Protein AF-A0A655J4J3-F1 (afdb_monomer_lite)

Structure (mmCIF, N/CA/C/O backbone):
data_AF-A0A655J4J3-F1
#
_entry.id   AF-A0A655J4J3-F1
#
loop_
_atom_site.group_PDB
_atom_site.id
_atom_site.type_symbol
_atom_site.label_atom_id
_atom_site.label_alt_id
_atom_site.label_comp_id
_atom_site.label_asym_id
_atom_site.label_entity_id
_atom_site.label_seq_id
_atom_site.pdbx_PDB_ins_code
_atom_site.Cartn_x
_atom_site.Cartn_y
_atom_site.Cartn_z
_atom_site.occupancy
_atom_site.B_iso_or_equiv
_atom_site.auth_seq_id
_atom_site.auth_comp_id
_atom_site.auth_asym_id
_atom_site.auth_atom_id
_atom_site.pdbx_PDB_model_num
ATOM 1 N N . MET A 1 1 ? -16.912 3.914 23.062 1.00 58.91 1 MET A N 1
ATOM 2 C CA . MET A 1 1 ? -16.804 4.926 21.988 1.00 58.91 1 MET A CA 1
ATOM 3 C C . MET A 1 1 ? -15.502 4.890 21.168 1.00 58.91 1 MET A C 1
ATOM 5 O O . MET A 1 1 ? -15.472 5.541 20.141 1.00 58.91 1 MET A O 1
ATOM 9 N N . ILE A 1 2 ? -14.465 4.099 21.510 1.00 70.00 2 ILE A N 1
ATOM 10 C CA . ILE A 1 2 ? -13.183 4.092 20.750 1.00 70.00 2 ILE A CA 1
ATOM 11 C C . ILE A 1 2 ? -13.046 2.900 19.771 1.00 70.00 2 ILE A C 1
ATOM 13 O O . ILE A 1 2 ? -12.359 2.979 18.756 1.00 70.00 2 ILE A O 1
ATOM 17 N N . LYS A 1 3 ? -13.753 1.795 20.040 1.00 63.75 3 LYS A N 1
ATOM 18 C CA . LYS A 1 3 ? -13.700 0.551 19.249 1.00 63.75 3 LYS A CA 1
ATOM 19 C C . LYS A 1 3 ? -13.948 0.720 17.732 1.00 63.75 3 LYS A C 1
ATOM 21 O O . LYS A 1 3 ? -13.160 0.152 16.983 1.00 63.75 3 LYS A O 1
ATOM 26 N N . PRO A 1 4 ? -14.935 1.507 17.249 1.00 72.19 4 PRO A N 1
ATOM 27 C CA . PRO A 1 4 ? -15.119 1.695 15.805 1.00 72.19 4 PRO A CA 1
ATOM 28 C C . PRO A 1 4 ? -13.999 2.533 15.166 1.00 72.19 4 PRO A C 1
ATOM 30 O O . PRO A 1 4 ? -13.558 2.220 14.065 1.00 72.19 4 PRO A O 1
ATOM 33 N N . ALA A 1 5 ? -13.467 3.536 15.874 1.00 79.06 5 ALA A N 1
ATOM 34 C CA . ALA A 1 5 ? -12.387 4.382 15.363 1.00 79.06 5 ALA A CA 1
ATOM 35 C C . ALA A 1 5 ? -11.058 3.618 15.211 1.00 79.06 5 ALA A C 1
ATOM 37 O O . ALA A 1 5 ? -10.364 3.779 14.210 1.00 79.06 5 ALA A O 1
ATOM 38 N N . ILE A 1 6 ? -10.723 2.741 16.166 1.00 80.50 6 ILE A N 1
ATOM 39 C CA . ILE A 1 6 ? -9.504 1.915 16.103 1.00 80.50 6 ILE A CA 1
ATOM 40 C C . ILE A 1 6 ? -9.551 0.932 14.928 1.00 80.50 6 ILE A C 1
ATOM 42 O O . ILE A 1 6 ? -8.535 0.721 14.275 1.00 80.50 6 ILE A O 1
ATOM 46 N N . VAL A 1 7 ? -10.717 0.351 14.633 1.00 76.62 7 VAL A N 1
ATOM 47 C CA . VAL A 1 7 ? -10.876 -0.582 13.505 1.00 76.62 7 VAL A CA 1
ATOM 48 C C . VAL A 1 7 ? -10.664 0.130 12.169 1.00 76.62 7 VAL A C 1
ATOM 50 O O . VAL A 1 7 ? -9.947 -0.382 11.311 1.00 76.62 7 VAL A O 1
ATOM 53 N N . VAL A 1 8 ? -11.225 1.334 12.014 1.00 79.81 8 VAL A N 1
ATOM 54 C CA . VAL A 1 8 ? -11.016 2.164 10.819 1.00 79.81 8 VAL A CA 1
ATOM 55 C C . VAL A 1 8 ? -9.540 2.558 10.683 1.00 79.81 8 VAL A C 1
ATOM 57 O O . VAL A 1 8 ? -8.964 2.415 9.606 1.00 79.81 8 VAL A O 1
ATOM 60 N N . ALA A 1 9 ? -8.896 2.979 11.777 1.00 85.12 9 ALA A N 1
ATOM 61 C CA . ALA A 1 9 ? -7.473 3.316 11.784 1.00 85.12 9 ALA A CA 1
ATOM 62 C C . ALA A 1 9 ? -6.583 2.115 11.416 1.00 85.12 9 ALA A C 1
ATOM 64 O O . ALA A 1 9 ? -5.646 2.267 10.634 1.00 85.12 9 ALA A O 1
ATOM 65 N N . LEU A 1 10 ? -6.891 0.921 11.933 1.00 83.31 10 LEU A N 1
ATOM 66 C CA . LEU A 1 10 ? -6.179 -0.313 11.597 1.00 83.31 10 LEU A CA 1
ATOM 67 C C . LEU A 1 10 ? -6.330 -0.669 10.120 1.00 83.31 10 LEU A C 1
ATOM 69 O O . LEU A 1 10 ? -5.322 -0.931 9.475 1.00 83.31 10 LEU A O 1
ATOM 73 N N . LEU A 1 11 ? -7.547 -0.616 9.570 1.00 82.25 11 LEU A N 1
ATOM 74 C CA . LEU A 1 11 ? -7.784 -0.871 8.148 1.00 82.25 11 LEU A CA 1
ATOM 75 C C . LEU A 1 11 ? -6.924 0.053 7.281 1.00 82.25 11 LEU A C 1
ATOM 77 O O . LEU A 1 11 ? -6.124 -0.425 6.481 1.00 82.25 11 LEU A O 1
ATOM 81 N N . PHE A 1 12 ? -7.050 1.369 7.461 1.00 83.31 12 PHE A N 1
ATOM 82 C CA . PHE A 1 12 ? -6.302 2.324 6.646 1.00 83.31 12 PHE A CA 1
ATOM 83 C C . PHE A 1 12 ? -4.792 2.149 6.793 1.00 83.31 12 PHE A C 1
ATOM 85 O O . PHE A 1 12 ? -4.083 2.162 5.790 1.00 83.31 12 PHE A O 1
ATOM 92 N N . ARG A 1 13 ? -4.297 1.903 8.011 1.00 86.00 13 ARG A N 1
ATOM 93 C CA . ARG A 1 13 ? -2.869 1.680 8.261 1.00 86.00 13 ARG A CA 1
ATOM 94 C C . ARG A 1 13 ? -2.360 0.389 7.622 1.00 86.00 13 ARG A C 1
ATOM 96 O O . ARG A 1 13 ? -1.256 0.384 7.092 1.00 86.00 13 ARG A O 1
ATOM 103 N N . THR A 1 14 ? -3.142 -0.690 7.646 1.00 84.81 14 THR A N 1
ATOM 104 C CA . THR A 1 14 ? -2.787 -1.956 6.990 1.00 84.81 14 THR A CA 1
ATOM 105 C C . THR A 1 14 ? -2.774 -1.809 5.469 1.00 84.81 14 THR A C 1
ATOM 107 O O . THR A 1 14 ? -1.855 -2.307 4.822 1.00 84.81 14 THR A O 1
ATOM 110 N N . LEU A 1 15 ? -3.749 -1.101 4.891 1.00 84.44 15 LEU A N 1
ATOM 111 C CA . LEU A 1 15 ? -3.801 -0.858 3.447 1.00 84.44 15 LEU A CA 1
ATOM 112 C C . LEU A 1 15 ? -2.651 0.039 2.964 1.00 84.44 15 LEU A C 1
ATOM 114 O O . LEU A 1 15 ? -2.038 -0.254 1.936 1.00 84.44 15 LEU A O 1
ATOM 118 N N . ASP A 1 16 ? -2.341 1.093 3.718 1.00 83.31 16 ASP A N 1
ATOM 119 C CA . ASP A 1 16 ? -1.209 1.994 3.476 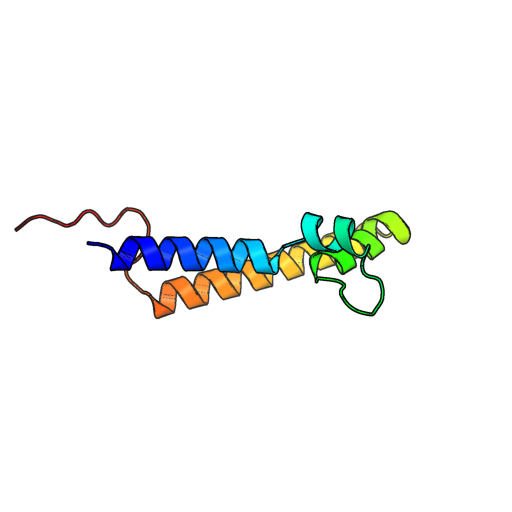1.00 83.31 16 ASP A CA 1
ATOM 120 C C . ASP A 1 16 ? 0.130 1.245 3.557 1.00 83.31 16 ASP A C 1
ATOM 122 O O . ASP A 1 16 ? 0.933 1.281 2.624 1.00 83.31 16 ASP A O 1
ATOM 126 N N . ALA A 1 17 ? 0.325 0.451 4.615 1.00 84.75 17 ALA A N 1
ATOM 127 C CA . ALA A 1 17 ? 1.534 -0.346 4.800 1.00 84.75 17 ALA A CA 1
ATOM 128 C C . ALA A 1 17 ? 1.732 -1.402 3.698 1.00 84.75 17 ALA A C 1
ATOM 130 O O . ALA A 1 17 ? 2.861 -1.636 3.277 1.00 84.75 17 ALA A O 1
ATOM 131 N N . PHE A 1 18 ? 0.660 -2.026 3.195 1.00 81.06 18 PHE A N 1
ATOM 132 C CA . PHE A 1 18 ? 0.759 -3.023 2.122 1.00 81.06 18 PHE A CA 1
ATOM 133 C C . PHE A 1 18 ? 1.227 -2.414 0.792 1.00 81.06 18 PHE A C 1
ATOM 135 O O . PHE A 1 18 ? 1.954 -3.052 0.032 1.00 81.06 18 PHE A O 1
ATOM 142 N N . ARG A 1 19 ? 0.830 -1.167 0.512 1.00 82.69 19 ARG A N 1
ATOM 143 C CA . ARG A 1 19 ? 1.193 -0.447 -0.718 1.00 82.69 19 ARG A CA 1
ATOM 144 C C . ARG A 1 19 ? 2.441 0.419 -0.566 1.00 82.69 19 ARG A C 1
ATOM 146 O O . ARG A 1 19 ? 2.780 1.124 -1.518 1.00 82.69 19 ARG A O 1
ATOM 153 N N . ILE A 1 20 ? 3.124 0.366 0.578 1.00 82.12 20 ILE A N 1
ATOM 154 C CA . ILE A 1 20 ? 4.218 1.280 0.893 1.00 82.12 20 ILE A CA 1
ATOM 155 C C . ILE A 1 20 ? 5.331 1.190 -0.160 1.00 82.12 20 ILE A C 1
ATOM 157 O O . ILE A 1 20 ? 5.924 0.136 -0.412 1.00 82.12 20 ILE A O 1
ATOM 161 N N . PHE A 1 21 ? 5.572 2.318 -0.818 1.00 75.75 21 PHE A N 1
ATOM 162 C CA . PHE A 1 21 ? 6.568 2.470 -1.873 1.00 75.75 21 PHE A CA 1
ATOM 163 C C . PHE A 1 21 ? 7.655 3.437 -1.414 1.00 75.75 21 PHE A C 1
ATOM 165 O O . PHE A 1 21 ? 8.820 3.050 -1.328 1.00 75.75 21 PHE A O 1
ATOM 172 N N . ASP A 1 22 ? 7.254 4.648 -1.018 1.00 74.25 22 ASP A N 1
ATOM 173 C CA . ASP A 1 22 ? 8.157 5.753 -0.698 1.00 74.25 22 ASP A CA 1
ATOM 174 C C . ASP A 1 22 ? 9.201 5.392 0.354 1.00 74.25 22 ASP A C 1
ATOM 176 O O . ASP A 1 22 ? 10.397 5.540 0.120 1.00 74.25 22 ASP A O 1
ATOM 180 N N . ASN A 1 23 ? 8.769 4.859 1.499 1.00 76.75 23 ASN A N 1
ATOM 181 C CA . ASN A 1 23 ? 9.679 4.618 2.615 1.00 76.75 23 ASN A CA 1
ATOM 182 C C . ASN A 1 23 ? 10.769 3.589 2.265 1.00 76.75 23 ASN A C 1
ATOM 184 O O . ASN A 1 23 ? 11.945 3.797 2.545 1.00 76.75 23 ASN A O 1
ATOM 188 N N . ILE A 1 24 ? 10.395 2.486 1.609 1.00 77.19 24 ILE A N 1
ATOM 189 C CA . ILE A 1 24 ? 11.343 1.419 1.256 1.00 77.19 24 ILE A CA 1
ATOM 190 C C . ILE A 1 24 ? 12.267 1.873 0.122 1.00 77.19 24 ILE A C 1
ATOM 192 O O . ILE A 1 24 ? 13.470 1.594 0.162 1.00 77.19 24 ILE A O 1
ATOM 196 N N . TYR A 1 25 ? 11.723 2.601 -0.858 1.00 73.88 25 TYR A N 1
ATOM 197 C CA . TYR A 1 25 ? 12.485 3.126 -1.984 1.00 73.88 25 TYR A CA 1
ATOM 198 C C . TYR A 1 25 ? 13.526 4.158 -1.530 1.00 73.88 25 TYR A C 1
ATOM 200 O O . TYR A 1 25 ? 14.684 4.058 -1.922 1.00 73.88 25 TYR A O 1
ATOM 208 N N . VAL A 1 26 ? 13.159 5.082 -0.636 1.00 77.94 26 VAL A N 1
ATOM 209 C CA . VAL A 1 26 ? 14.074 6.103 -0.099 1.00 77.94 26 VAL A CA 1
ATOM 210 C C . VAL A 1 26 ? 15.150 5.500 0.808 1.00 77.94 26 VAL A C 1
ATOM 212 O O . VAL A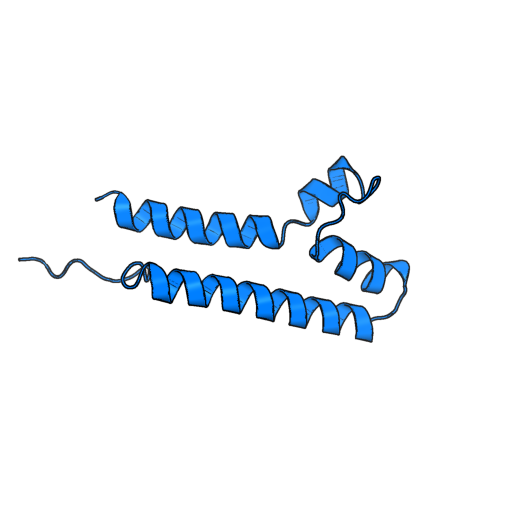 1 26 ? 16.310 5.887 0.709 1.00 77.94 26 VAL A O 1
ATOM 215 N N . LEU A 1 27 ? 14.792 4.559 1.689 1.00 78.62 27 LEU A N 1
ATOM 216 C CA . LEU A 1 27 ? 15.733 4.006 2.673 1.00 78.62 27 LEU A CA 1
ATOM 217 C C . LEU A 1 27 ? 16.716 2.996 2.079 1.00 78.62 27 LEU A C 1
ATOM 219 O O . LEU A 1 27 ? 17.866 2.936 2.503 1.00 78.62 27 LEU A O 1
ATOM 223 N N . THR A 1 28 ? 16.255 2.152 1.155 1.00 77.88 28 THR A N 1
ATOM 224 C CA . THR A 1 28 ? 17.043 0.995 0.690 1.00 77.88 28 THR A CA 1
ATOM 225 C C . THR A 1 28 ?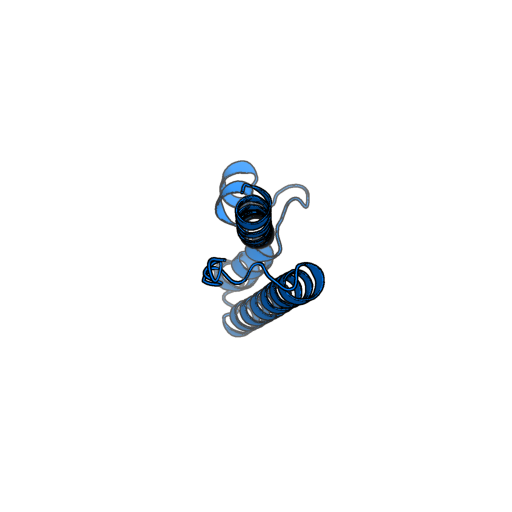 17.064 0.830 -0.822 1.00 77.88 28 THR A C 1
ATOM 227 O O . THR A 1 28 ? 17.837 0.017 -1.326 1.00 77.88 28 THR A O 1
ATOM 230 N N . GLY A 1 29 ? 16.193 1.530 -1.557 1.00 69.38 29 GLY A N 1
ATOM 231 C CA . GLY A 1 29 ? 16.009 1.324 -2.995 1.00 69.38 29 GLY A CA 1
ATOM 232 C C . GLY A 1 29 ? 15.601 -0.105 -3.380 1.00 69.38 29 GLY A C 1
ATOM 233 O O . GLY A 1 29 ? 15.701 -0.456 -4.552 1.00 69.38 29 GLY A O 1
ATOM 234 N N . GLY A 1 3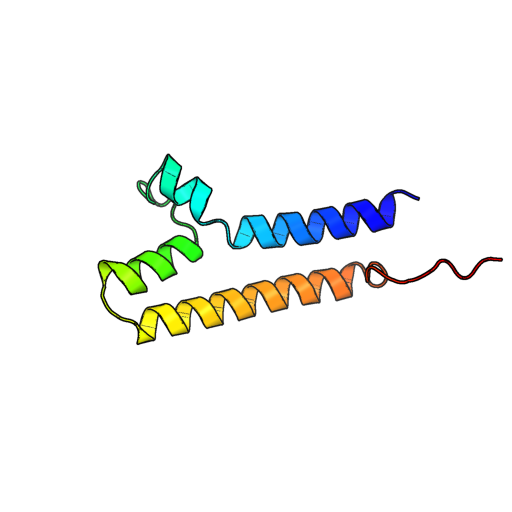0 ? 15.191 -0.946 -2.417 1.00 71.31 30 GLY A N 1
ATOM 235 C CA . GLY A 1 30 ? 14.942 -2.380 -2.615 1.00 71.31 30 GLY A CA 1
ATOM 236 C C . GLY A 1 30 ? 16.179 -3.294 -2.511 1.00 71.31 30 GLY A C 1
ATOM 237 O O . GLY A 1 30 ? 16.079 -4.478 -2.829 1.00 71.31 30 GLY A O 1
ATOM 238 N N . SER A 1 31 ? 17.336 -2.786 -2.070 1.00 66.44 31 SER A N 1
ATOM 239 C CA . SER A 1 31 ? 18.579 -3.563 -1.900 1.00 66.44 31 SER A CA 1
ATOM 240 C C . SER A 1 31 ? 18.517 -4.535 -0.712 1.00 66.44 31 SER A C 1
ATOM 242 O O . SER A 1 31 ? 18.010 -4.159 0.332 1.00 66.44 31 SER A O 1
ATOM 244 N N . ASN A 1 32 ? 19.092 -5.743 -0.822 1.00 69.38 32 ASN A N 1
ATOM 245 C CA . ASN A 1 32 ? 18.993 -6.855 0.155 1.00 69.38 32 ASN A CA 1
ATOM 246 C C . ASN A 1 32 ? 17.593 -7.499 0.297 1.00 69.38 32 ASN A C 1
ATOM 248 O O . ASN A 1 32 ? 17.199 -7.886 1.393 1.00 69.38 32 ASN A O 1
ATOM 252 N N . ASN A 1 33 ? 16.843 -7.669 -0.801 1.00 69.12 33 ASN A N 1
ATOM 253 C CA . ASN A 1 33 ? 15.508 -8.304 -0.795 1.00 69.12 33 ASN A CA 1
ATOM 254 C C . ASN A 1 33 ? 14.444 -7.591 0.072 1.00 69.12 33 ASN A C 1
ATOM 256 O O . ASN A 1 33 ? 13.418 -8.178 0.402 1.00 69.12 33 ASN A O 1
ATOM 260 N N . THR A 1 34 ? 14.625 -6.310 0.397 1.00 76.94 34 THR A N 1
ATOM 261 C CA . THR A 1 34 ? 13.628 -5.487 1.115 1.00 76.94 34 THR A CA 1
ATOM 262 C C . THR A 1 34 ? 12.540 -4.902 0.214 1.00 76.94 34 THR A C 1
ATOM 264 O O . THR A 1 34 ? 11.733 -4.103 0.679 1.00 76.94 34 THR A O 1
ATOM 267 N N . GLY A 1 35 ? 12.500 -5.256 -1.074 1.00 68.94 35 GLY A N 1
ATOM 268 C CA . GLY A 1 35 ? 11.519 -4.722 -2.020 1.00 68.94 35 GLY A CA 1
ATOM 269 C C . GLY A 1 35 ? 10.074 -5.067 -1.641 1.00 68.94 35 GLY A C 1
ATOM 270 O O . GLY A 1 35 ? 9.742 -6.229 -1.417 1.00 68.94 35 GLY A O 1
ATOM 271 N N . SER A 1 36 ? 9.193 -4.063 -1.604 1.00 77.94 36 SER A N 1
ATOM 272 C CA . SER A 1 36 ? 7.746 -4.283 -1.502 1.00 77.94 36 SER A CA 1
ATOM 273 C C . SER A 1 36 ? 7.127 -4.642 -2.850 1.00 77.94 36 SER A C 1
ATOM 275 O O . SER A 1 36 ? 7.720 -4.439 -3.912 1.00 77.94 36 SER A O 1
ATOM 277 N N . VAL A 1 37 ? 5.876 -5.112 -2.818 1.00 74.50 37 VAL A N 1
ATOM 278 C CA . VAL A 1 37 ? 5.088 -5.390 -4.031 1.00 74.50 37 VAL A CA 1
ATOM 279 C C . VAL A 1 37 ? 4.994 -4.145 -4.932 1.00 74.50 37 VAL A C 1
ATOM 281 O O . VAL A 1 37 ? 5.038 -4.258 -6.156 1.00 74.50 37 VAL A O 1
ATOM 284 N N . SER A 1 38 ? 4.966 -2.946 -4.338 1.00 74.62 38 SER A N 1
ATOM 285 C CA . SER A 1 38 ? 4.992 -1.673 -5.069 1.00 74.62 38 SER A CA 1
ATOM 286 C C . SER A 1 38 ? 6.336 -1.390 -5.761 1.00 74.62 38 SER A C 1
ATOM 288 O O . SER A 1 38 ? 6.341 -0.855 -6.868 1.00 74.62 38 SER A O 1
ATOM 290 N N . ILE A 1 39 ? 7.473 -1.782 -5.168 1.00 77.50 39 ILE A N 1
ATOM 291 C CA . ILE A 1 39 ? 8.802 -1.666 -5.806 1.00 77.50 39 ILE A CA 1
ATOM 292 C C . ILE A 1 39 ? 8.919 -2.606 -7.005 1.00 77.50 39 ILE A C 1
ATOM 294 O O . ILE A 1 39 ? 9.458 -2.212 -8.036 1.00 77.50 39 ILE A O 1
ATOM 298 N N . LEU A 1 40 ? 8.354 -3.813 -6.918 1.00 71.88 40 LEU A N 1
ATOM 299 C CA . LEU A 1 40 ? 8.342 -4.751 -8.042 1.00 71.88 40 LEU A CA 1
ATOM 300 C C . LEU A 1 4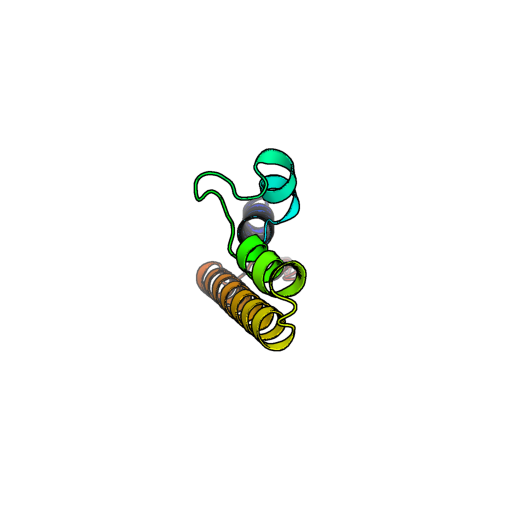0 ? 7.590 -4.175 -9.255 1.00 71.88 40 LEU A C 1
ATOM 302 O O . LEU A 1 40 ? 8.051 -4.307 -10.390 1.00 71.88 40 LEU A O 1
ATOM 306 N N . GLY A 1 41 ? 6.455 -3.508 -9.025 1.00 67.50 41 GLY A N 1
ATOM 307 C CA . GLY A 1 41 ? 5.718 -2.801 -10.076 1.00 67.50 41 GLY A CA 1
ATOM 308 C C . GLY A 1 41 ? 6.518 -1.645 -10.680 1.00 67.50 41 GLY A C 1
ATOM 309 O O . GLY A 1 41 ? 6.562 -1.505 -11.901 1.00 67.50 41 GLY A O 1
ATOM 310 N N . TYR A 1 42 ? 7.198 -0.863 -9.838 1.00 71.00 42 TYR A N 1
ATOM 311 C CA . TYR A 1 42 ? 8.042 0.252 -10.269 1.00 71.00 42 TYR A CA 1
ATOM 312 C C . TYR A 1 42 ? 9.226 -0.205 -11.128 1.00 71.00 42 TYR A C 1
ATOM 314 O O . TYR A 1 42 ? 9.451 0.348 -12.202 1.00 71.00 42 TYR A O 1
ATOM 322 N N . ASP A 1 43 ? 9.938 -1.252 -10.714 1.00 73.12 43 ASP A N 1
ATOM 323 C CA . ASP A 1 43 ? 11.088 -1.774 -11.454 1.00 73.12 43 ASP A CA 1
ATOM 324 C C . ASP A 1 43 ? 10.675 -2.319 -12.830 1.00 73.12 43 ASP A C 1
ATOM 326 O O . ASP A 1 43 ? 11.313 -2.013 -13.837 1.00 73.12 43 ASP A O 1
ATOM 330 N N . ASN A 1 44 ? 9.558 -3.044 -12.921 1.00 66.31 44 ASN A N 1
ATOM 331 C CA . ASN A 1 44 ? 9.068 -3.553 -14.207 1.00 66.31 44 ASN A CA 1
ATOM 332 C C . ASN A 1 44 ? 8.544 -2.441 -15.135 1.00 66.31 44 ASN A C 1
ATOM 334 O O . ASN A 1 44 ? 8.717 -2.523 -16.353 1.00 66.31 44 ASN A O 1
ATOM 338 N N . LEU A 1 45 ? 7.939 -1.391 -14.572 1.00 65.81 45 LEU A N 1
ATOM 339 C CA . LEU A 1 45 ? 7.387 -0.267 -15.328 1.00 65.81 45 LEU A CA 1
ATOM 340 C C . LEU A 1 45 ? 8.472 0.706 -15.813 1.00 65.81 45 LEU A C 1
ATOM 342 O O . LEU A 1 45 ? 8.487 1.067 -16.988 1.00 65.81 45 LEU A O 1
ATOM 346 N N . PHE A 1 46 ? 9.378 1.116 -14.921 1.00 66.12 46 PHE A N 1
ATOM 347 C CA . PHE A 1 46 ? 10.344 2.190 -15.169 1.00 66.12 46 PHE A CA 1
ATOM 348 C C . PHE A 1 46 ? 11.754 1.699 -15.509 1.00 66.12 46 PHE A C 1
ATOM 350 O O . PHE A 1 46 ? 12.422 2.348 -16.309 1.00 66.12 46 PHE A O 1
ATOM 357 N N . LYS A 1 47 ? 12.219 0.563 -14.964 1.00 63.03 47 LYS A N 1
ATOM 358 C CA . LYS A 1 47 ? 13.537 0.001 -15.331 1.00 63.03 47 LYS A CA 1
ATOM 359 C C . LYS A 1 47 ? 13.447 -0.942 -16.531 1.00 63.03 47 LYS A C 1
ATOM 361 O O . LYS A 1 47 ? 14.372 -0.992 -17.333 1.00 63.03 47 LYS A O 1
ATOM 366 N N . GLY A 1 48 ? 12.335 -1.665 -16.669 1.00 63.09 48 GLY A N 1
ATOM 367 C CA . GLY A 1 48 ? 12.094 -2.589 -17.782 1.00 63.09 48 GLY A CA 1
ATOM 368 C C . GLY A 1 48 ? 11.443 -1.971 -19.027 1.00 63.09 48 GLY A C 1
ATOM 369 O O . GLY A 1 48 ? 11.327 -2.668 -20.031 1.00 63.09 48 GLY A O 1
ATOM 370 N N . PHE A 1 49 ? 10.975 -0.711 -18.967 1.00 68.25 49 PHE A N 1
ATOM 371 C CA . PHE A 1 49 ? 10.132 -0.059 -19.994 1.00 68.25 49 PHE A CA 1
ATOM 372 C C . PHE A 1 49 ? 8.898 -0.884 -20.422 1.00 68.25 49 PHE A C 1
ATOM 374 O O . PHE A 1 49 ? 8.301 -0.656 -21.476 1.00 68.25 49 PHE A O 1
ATOM 381 N N . ASN A 1 50 ? 8.479 -1.848 -19.600 1.00 75.62 50 ASN A N 1
ATOM 382 C CA . ASN A 1 50 ? 7.453 -2.814 -19.955 1.00 75.62 50 ASN A CA 1
ATOM 383 C C . ASN A 1 50 ? 6.114 -2.397 -19.341 1.00 75.62 50 ASN A C 1
ATOM 385 O O . ASN A 1 50 ? 5.670 -2.904 -18.309 1.00 75.62 50 ASN A O 1
ATOM 389 N N . VAL A 1 51 ? 5.479 -1.419 -19.990 1.00 76.44 51 VAL A N 1
ATOM 390 C CA . VAL A 1 51 ? 4.247 -0.771 -19.511 1.00 76.44 51 VAL A CA 1
ATOM 391 C C . VAL A 1 51 ? 3.105 -1.776 -19.321 1.00 76.44 51 VAL A C 1
ATOM 393 O O . VAL A 1 51 ? 2.322 -1.651 -18.379 1.00 76.44 51 VAL A O 1
ATOM 396 N N . GLY A 1 52 ? 3.054 -2.820 -20.158 1.00 81.12 52 GLY A N 1
ATOM 397 C CA . GLY A 1 52 ? 2.087 -3.912 -20.028 1.00 81.12 52 GLY A CA 1
ATOM 398 C C . GLY A 1 52 ? 2.258 -4.701 -18.726 1.00 81.12 52 GLY A C 1
ATOM 399 O O . GLY A 1 52 ? 1.287 -4.902 -17.997 1.00 81.12 52 GLY A O 1
ATOM 400 N N . LEU A 1 53 ? 3.494 -5.082 -18.385 1.00 78.81 53 LEU A N 1
ATOM 401 C CA . LEU A 1 53 ? 3.789 -5.783 -17.130 1.00 78.81 53 LEU A CA 1
ATOM 402 C C . LEU A 1 53 ? 3.563 -4.889 -15.906 1.00 78.81 53 LEU A C 1
ATOM 404 O O . LEU A 1 53 ? 2.939 -5.326 -14.940 1.00 78.81 53 LEU A O 1
ATOM 408 N N . GLY A 1 54 ? 3.999 -3.627 -15.951 1.00 78.62 54 GLY A N 1
ATOM 409 C CA . GLY A 1 54 ? 3.776 -2.673 -14.858 1.00 78.62 54 GLY A CA 1
ATOM 410 C C . GLY A 1 54 ? 2.288 -2.419 -14.573 1.00 78.62 54 GLY A C 1
ATOM 411 O O . GLY A 1 54 ? 1.872 -2.356 -13.411 1.00 78.62 54 GLY A O 1
ATOM 412 N N . SER A 1 55 ? 1.461 -2.344 -15.622 1.00 80.81 55 SER A N 1
ATOM 413 C CA . SER A 1 55 ? 0.005 -2.215 -15.492 1.00 80.81 55 SER A CA 1
ATOM 414 C C . SER A 1 55 ? -0.631 -3.478 -14.898 1.00 80.81 55 SER A C 1
ATOM 416 O O . SER A 1 55 ? -1.412 -3.375 -13.950 1.00 80.81 55 SER A O 1
ATOM 418 N N . ALA A 1 56 ? -0.239 -4.670 -15.363 1.00 85.50 56 ALA A N 1
ATOM 419 C CA . ALA A 1 56 ? -0.734 -5.940 -14.826 1.00 85.50 56 ALA A CA 1
ATOM 420 C C . ALA A 1 56 ? -0.410 -6.112 -13.329 1.00 85.50 56 ALA A C 1
ATOM 422 O O . ALA A 1 56 ? -1.285 -6.483 -12.545 1.00 85.50 56 ALA A O 1
ATOM 423 N N . ILE A 1 57 ? 0.814 -5.770 -12.911 1.00 84.44 57 ILE A N 1
ATOM 424 C CA . ILE A 1 57 ? 1.224 -5.793 -11.498 1.00 84.44 57 ILE A CA 1
ATOM 425 C C . ILE A 1 57 ? 0.370 -4.823 -10.668 1.00 84.44 57 ILE A C 1
ATOM 427 O O . ILE A 1 57 ? -0.093 -5.182 -9.586 1.00 84.44 57 ILE A O 1
ATOM 431 N N . SER A 1 58 ? 0.094 -3.623 -11.186 1.00 82.56 58 SER A N 1
ATOM 432 C CA . SER A 1 58 ? -0.746 -2.630 -10.501 1.00 82.56 58 SER A CA 1
ATOM 433 C C . SER A 1 58 ? -2.181 -3.124 -10.283 1.00 82.56 58 SER A C 1
ATOM 435 O O . SER A 1 58 ? -2.739 -2.944 -9.199 1.00 82.56 58 SER A O 1
ATOM 437 N N . VAL A 1 59 ? -2.768 -3.796 -11.280 1.00 87.44 59 VAL A N 1
ATOM 438 C CA . VAL A 1 59 ? -4.104 -4.411 -11.171 1.00 87.44 59 VAL A CA 1
ATOM 439 C C . VAL A 1 59 ? -4.108 -5.546 -10.142 1.00 87.44 59 VAL A C 1
ATOM 441 O O . VAL A 1 59 ? -5.047 -5.663 -9.356 1.00 87.44 59 VAL A O 1
ATOM 444 N N . LEU A 1 60 ? -3.045 -6.351 -10.090 1.00 86.31 60 LEU A N 1
ATOM 445 C CA . LEU A 1 60 ? -2.916 -7.445 -9.126 1.00 86.31 60 LEU A CA 1
ATOM 446 C C . LEU A 1 60 ? -2.800 -6.910 -7.687 1.00 86.31 60 LEU A C 1
ATOM 448 O O . LEU A 1 60 ? -3.501 -7.387 -6.794 1.00 86.31 60 LEU A O 1
ATOM 452 N N . ILE A 1 61 ? -2.008 -5.852 -7.472 1.00 86.44 61 ILE A N 1
ATOM 453 C CA . ILE A 1 61 ? -1.924 -5.140 -6.184 1.00 86.44 61 ILE A CA 1
ATOM 454 C C . ILE A 1 61 ? -3.296 -4.594 -5.777 1.00 86.44 61 ILE A C 1
ATOM 456 O O . ILE A 1 61 ? -3.699 -4.753 -4.623 1.00 86.44 61 ILE A O 1
ATOM 460 N N . PHE A 1 62 ? -4.026 -3.976 -6.710 1.00 85.88 62 PHE A N 1
ATOM 461 C CA . PHE A 1 62 ? -5.382 -3.489 -6.461 1.00 85.88 62 PHE A CA 1
ATOM 462 C C . PHE A 1 62 ? -6.319 -4.622 -6.021 1.00 85.88 62 PHE A C 1
ATOM 464 O O . PHE A 1 62 ? -7.027 -4.474 -5.025 1.00 85.88 62 PHE A O 1
ATOM 471 N N . GLY A 1 63 ? -6.267 -5.772 -6.698 1.00 89.69 63 GLY A N 1
ATOM 472 C CA . GLY A 1 63 ? -7.018 -6.969 -6.320 1.00 89.69 63 GLY A CA 1
ATOM 473 C C . GLY A 1 63 ? -6.698 -7.446 -4.901 1.00 89.69 63 GLY A C 1
ATOM 474 O O . GLY A 1 63 ? -7.612 -7.653 -4.105 1.00 89.69 63 GLY A O 1
ATOM 475 N N . CYS A 1 64 ? -5.418 -7.547 -4.535 1.00 86.62 64 CYS A N 1
ATOM 476 C CA . CYS A 1 64 ? -5.013 -7.942 -3.181 1.00 86.62 64 CYS A CA 1
ATOM 477 C C . CYS A 1 64 ? -5.521 -6.968 -2.110 1.00 86.62 64 CYS A C 1
ATOM 479 O O . CYS A 1 64 ? -6.050 -7.391 -1.083 1.00 86.62 64 CYS A O 1
ATOM 481 N N . VAL A 1 65 ? -5.413 -5.663 -2.357 1.00 85.81 65 VAL A N 1
ATOM 482 C CA . VAL A 1 65 ? -5.914 -4.613 -1.457 1.00 85.81 65 VAL A CA 1
ATOM 483 C C . VAL A 1 65 ? -7.431 -4.706 -1.292 1.00 85.81 65 VAL A C 1
ATOM 485 O O . VAL A 1 65 ? -7.929 -4.615 -0.170 1.00 85.81 65 VAL A O 1
ATOM 488 N N . ALA A 1 66 ? -8.164 -4.949 -2.381 1.00 86.56 66 ALA A N 1
ATOM 489 C CA . ALA A 1 66 ? -9.609 -5.146 -2.347 1.00 86.56 66 ALA A CA 1
ATOM 490 C C . ALA A 1 66 ? -10.001 -6.389 -1.531 1.00 86.56 66 ALA A C 1
ATOM 492 O O . ALA A 1 66 ? -10.941 -6.328 -0.740 1.00 86.56 66 ALA A O 1
ATOM 493 N N . VAL A 1 67 ? -9.253 -7.490 -1.654 1.00 88.81 67 VAL A N 1
ATOM 494 C CA . VAL A 1 67 ? -9.459 -8.703 -0.845 1.00 88.81 67 VAL A CA 1
ATOM 495 C C . VAL A 1 67 ? -9.207 -8.428 0.639 1.00 88.81 67 VAL A C 1
ATOM 497 O O . VAL A 1 67 ? -10.026 -8.813 1.471 1.00 88.81 67 VAL A O 1
ATOM 500 N N . ILE A 1 68 ? -8.126 -7.724 0.988 1.00 84.25 68 ILE A N 1
ATOM 501 C CA . ILE A 1 68 ? -7.826 -7.354 2.381 1.00 84.25 68 ILE A CA 1
ATOM 502 C C . ILE A 1 68 ? -8.944 -6.476 2.954 1.00 84.25 68 ILE A C 1
ATOM 504 O O . ILE A 1 68 ? -9.437 -6.748 4.050 1.00 84.25 68 ILE A O 1
ATOM 508 N N . ALA A 1 69 ? -9.391 -5.469 2.200 1.00 82.94 69 ALA A N 1
ATOM 509 C CA . ALA A 1 69 ? -10.503 -4.612 2.596 1.00 82.94 69 ALA A CA 1
ATOM 510 C C . ALA A 1 69 ? -11.797 -5.418 2.789 1.00 82.94 69 ALA A C 1
ATOM 512 O O . ALA A 1 69 ? -12.479 -5.250 3.798 1.00 82.94 69 ALA A O 1
ATOM 513 N N . PHE A 1 70 ? -12.108 -6.345 1.879 1.00 85.69 70 PHE A N 1
ATOM 514 C CA . PHE A 1 70 ? -13.281 -7.211 1.978 1.00 85.69 70 PHE A CA 1
ATOM 515 C C . PHE A 1 70 ? -13.237 -8.121 3.214 1.00 85.69 70 PHE A C 1
ATOM 517 O O . PHE A 1 70 ? -14.232 -8.230 3.931 1.00 85.69 70 PHE A O 1
ATOM 524 N N . ILE A 1 71 ? -12.085 -8.735 3.508 1.00 84.69 71 ILE A N 1
ATOM 525 C CA . ILE A 1 71 ? -11.889 -9.557 4.712 1.00 84.69 71 ILE A CA 1
ATOM 526 C C . ILE A 1 71 ? -12.098 -8.714 5.969 1.00 84.69 71 ILE A C 1
ATOM 528 O O . ILE A 1 71 ? -12.817 -9.143 6.869 1.00 84.69 71 ILE A O 1
ATOM 532 N N . PHE A 1 72 ? -11.525 -7.511 6.026 1.00 79.06 72 PHE A N 1
ATOM 533 C CA . PHE A 1 72 ? -11.710 -6.604 7.158 1.00 79.06 72 PHE A CA 1
ATOM 534 C C . PHE A 1 72 ? -13.175 -6.196 7.332 1.00 79.06 72 PHE A C 1
ATOM 536 O O . PHE A 1 72 ? -13.693 -6.259 8.444 1.00 79.06 72 PHE A O 1
ATOM 543 N N . ILE A 1 73 ? -13.871 -5.832 6.253 1.00 80.06 73 ILE A N 1
ATOM 544 C CA . ILE A 1 73 ? -15.294 -5.471 6.308 1.00 80.06 73 ILE A CA 1
ATOM 545 C C . ILE A 1 73 ? -16.129 -6.658 6.791 1.00 80.06 73 ILE A C 1
ATOM 547 O O . ILE A 1 73 ? -16.990 -6.486 7.647 1.00 80.06 73 ILE A O 1
ATOM 551 N N . LYS A 1 74 ? -15.859 -7.872 6.302 1.00 79.19 74 LYS A N 1
ATOM 552 C CA . LYS A 1 74 ? -16.588 -9.080 6.706 1.00 79.19 74 LYS A CA 1
ATOM 553 C C . LYS A 1 74 ? -16.302 -9.488 8.155 1.00 79.19 74 LYS A C 1
ATOM 555 O O . LYS A 1 74 ? -17.217 -9.922 8.846 1.00 79.19 74 LYS A O 1
ATOM 560 N N . LEU A 1 75 ? -15.055 -9.362 8.609 1.00 73.88 75 LEU A N 1
ATOM 561 C CA . LEU A 1 75 ? -14.637 -9.735 9.963 1.00 73.88 75 LEU A CA 1
ATOM 562 C C . LEU A 1 75 ? -15.116 -8.722 11.008 1.00 73.88 75 LEU A C 1
ATOM 564 O O . LEU A 1 75 ? -15.530 -9.111 12.096 1.00 73.88 75 LEU A O 1
ATOM 568 N N . PHE A 1 76 ? -15.066 -7.430 10.680 1.00 72.00 76 PHE A N 1
ATOM 569 C CA . PHE A 1 76 ? -15.433 -6.362 11.605 1.00 72.00 76 PHE A CA 1
ATOM 570 C C . PHE A 1 76 ? -16.871 -5.862 11.439 1.00 72.00 76 PHE A C 1
ATOM 572 O O . PHE A 1 76 ? -17.333 -5.164 12.337 1.00 72.00 76 PHE A O 1
ATOM 579 N N . GLY A 1 77 ? -17.569 -6.230 10.353 1.00 57.22 77 GLY A N 1
ATOM 580 C CA . GLY A 1 77 ? -19.030 -6.280 10.142 1.00 57.22 77 GLY A CA 1
ATOM 581 C C . GLY A 1 77 ? -19.862 -4.999 10.313 1.00 57.22 77 GLY A C 1
ATOM 582 O O . GLY A 1 77 ? -20.959 -4.912 9.777 1.00 57.22 77 GLY A O 1
ATOM 583 N N . ALA A 1 78 ? -19.372 -4.004 11.046 1.00 52.16 78 ALA A N 1
ATOM 584 C CA . ALA A 1 78 ? -20.139 -2.875 11.569 1.00 52.16 78 ALA A CA 1
ATOM 585 C C . ALA A 1 78 ? -19.320 -1.572 11.646 1.00 52.16 78 ALA A C 1
ATOM 587 O O . ALA A 1 78 ? -19.781 -0.582 12.203 1.00 52.16 78 ALA A O 1
ATOM 588 N N . ALA A 1 79 ? -18.100 -1.552 11.101 1.00 55.34 79 ALA A N 1
ATOM 589 C CA . ALA A 1 79 ? -17.242 -0.366 11.072 1.00 55.34 79 ALA A CA 1
ATOM 590 C C . ALA A 1 79 ? -17.230 0.316 9.693 1.00 55.34 79 ALA A C 1
ATOM 592 O O . ALA A 1 79 ? -16.227 0.915 9.308 1.00 55.34 79 ALA A O 1
ATOM 593 N N . ALA A 1 80 ? -18.334 0.226 8.938 1.00 53.84 80 ALA A N 1
ATOM 594 C CA . ALA A 1 80 ? -18.561 1.167 7.849 1.00 53.84 80 ALA A CA 1
ATOM 595 C C . ALA A 1 80 ? -18.567 2.582 8.468 1.00 53.84 80 ALA A C 1
ATOM 597 O O . ALA A 1 80 ? -19.358 2.830 9.386 1.00 53.84 80 ALA A O 1
ATOM 598 N N . PRO A 1 81 ? -17.677 3.497 8.045 1.00 54.06 81 PRO A N 1
ATOM 599 C CA . PRO A 1 81 ? -17.698 4.864 8.538 1.00 54.06 81 PRO A CA 1
ATOM 600 C C . PRO A 1 81 ? -19.011 5.495 8.065 1.00 54.06 81 PRO A C 1
ATOM 602 O O . PRO A 1 81 ? -19.172 5.753 6.877 1.00 54.06 81 PRO A O 1
ATOM 605 N N . GLY A 1 82 ? -19.974 5.654 8.977 1.00 54.88 82 GLY A N 1
ATOM 606 C CA . GLY A 1 82 ? -21.305 6.186 8.659 1.00 54.88 82 GLY A CA 1
ATOM 607 C C . GLY A 1 82 ? -22.492 5.484 9.324 1.00 54.88 82 GLY A C 1
ATOM 608 O O . GLY A 1 82 ? -23.614 5.939 9.153 1.00 54.88 82 GLY A O 1
ATOM 609 N N . GLY A 1 83 ? -22.293 4.416 10.102 1.00 51.00 83 GLY A N 1
ATOM 610 C CA . GLY A 1 83 ? -23.361 3.889 10.957 1.00 51.00 83 GLY A CA 1
ATOM 611 C C . GLY A 1 83 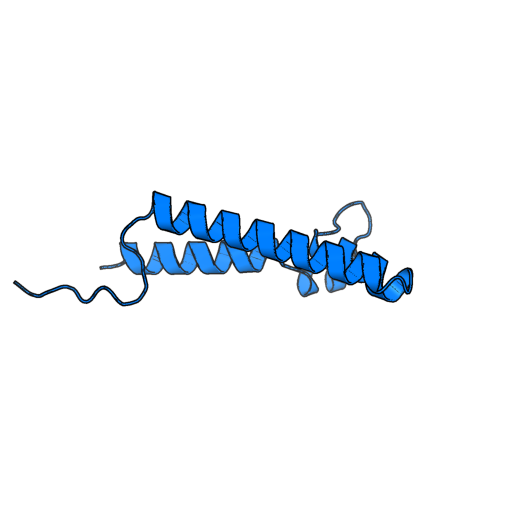? -23.613 4.823 12.141 1.00 51.00 83 GLY A C 1
ATOM 612 O O . GLY A 1 83 ? -22.983 4.660 13.186 1.00 51.00 83 GLY A O 1
ATOM 613 N N . GLU A 1 84 ? -24.483 5.820 11.973 1.00 57.38 84 GLU A N 1
ATOM 614 C CA . GLU A 1 84 ? -25.012 6.625 13.077 1.00 57.38 84 GLU A CA 1
ATOM 615 C C . GLU A 1 84 ? -25.484 5.698 14.211 1.00 57.38 84 GLU A C 1
ATOM 617 O O . GLU A 1 84 ? -26.182 4.710 13.949 1.00 57.38 84 GLU A O 1
ATOM 622 N N . PRO A 1 85 ? -25.141 5.980 15.481 1.00 53.19 85 PRO A N 1
ATOM 623 C CA . PRO A 1 85 ? -25.806 5.316 16.580 1.00 53.19 85 PRO A CA 1
ATOM 624 C C . PRO A 1 85 ? -27.244 5.835 16.570 1.00 53.19 85 PRO A C 1
ATOM 626 O O . PRO A 1 85 ? -27.500 6.965 16.980 1.00 53.19 85 PRO A O 1
ATOM 629 N N . SER A 1 86 ? -28.176 5.030 16.053 1.00 52.75 86 SER A N 1
ATOM 630 C CA . SER A 1 86 ? -29.604 5.266 16.245 1.00 52.75 86 SER A CA 1
ATOM 631 C C . SER A 1 86 ? -29.838 5.327 17.750 1.00 52.75 86 SER A C 1
ATOM 633 O O . SER A 1 86 ? -29.759 4.318 18.453 1.00 52.75 86 SER A O 1
ATOM 635 N N . GLY A 1 87 ? -29.990 6.555 18.238 1.00 59.59 87 GLY A N 1
ATOM 636 C CA . GLY A 1 87 ? -30.176 6.857 19.638 1.00 59.59 87 GLY A CA 1
ATOM 637 C C . GLY A 1 87 ? -31.452 6.210 20.147 1.00 59.59 87 GLY A C 1
ATOM 638 O O . GLY A 1 87 ? -32.542 6.484 19.643 1.00 59.59 87 GLY A O 1
ATOM 639 N N . ARG A 1 88 ? -31.289 5.385 21.177 1.00 44.75 88 ARG A N 1
ATOM 640 C CA . ARG A 1 88 ? -32.239 5.212 22.269 1.00 44.75 88 ARG A CA 1
ATOM 641 C C . ARG A 1 88 ? -31.446 5.123 23.561 1.00 44.75 88 ARG A C 1
ATOM 643 O O . ARG A 1 88 ? -30.454 4.362 23.570 1.00 44.75 88 ARG A O 1
#

Foldseek 3Di:
DCVLVVLVVVLVVVLCVLLDDVVCCVPPVCPPVSDHLNSVLVCCVPVVVNVVSSVVSVVVSVVVSVVSVVVSCVVVVPSPPDPDPPDD

Sequence (88 aa):
MIKPAIVVALLFRTLDAFRIFDNIYVLTGGSNNTGSVSILGYDNLFKGFNVGLGSAISVLIFGCVAVIAFIFIKLFGAAAPGGEPSGR

Radius of gyration: 17.22 Å; chains: 1; bounding box: 51×17×42 Å

pLDDT: mean 74.36, std 10.62, range [44.75, 89.69]

InterPro domains:
  IPR035906 MetI-like superfamily [G3DSA:1.10.3720.10] (1-77)
  IPR035906 MetI-like superfamily [SSF161098] (1-71)
  IPR052730 Sugar-specific ABC transporter permease [PTHR43759] (1-78)

Secondary structure (DSSP, 8-state):
--HHHHHHHHHHHHHHHHT--HHHHHHHTTTTTT--HHHHHHIIIIIS--HHHHHHHHHHHHHHHHHHHHHHHHHH-S--TT------

Organism: Mycobacterium tuberculosis (NCBI:txid1773)